Protein AF-A0A7Z9WMQ5-F1 (afdb_monomer_lite)

Structure (mmCIF, N/CA/C/O backbone):
data_AF-A0A7Z9WMQ5-F1
#
_entry.id   AF-A0A7Z9WMQ5-F1
#
loop_
_atom_site.group_PDB
_atom_site.id
_atom_site.type_symbol
_atom_site.label_atom_id
_atom_site.label_alt_id
_atom_site.label_comp_id
_atom_site.label_asym_id
_atom_site.label_entity_id
_atom_site.label_seq_id
_atom_site.pdbx_PDB_ins_code
_atom_site.Cartn_x
_atom_site.Cartn_y
_atom_site.Cartn_z
_atom_site.occupancy
_atom_site.B_iso_or_equiv
_atom_site.auth_seq_id
_atom_site.auth_comp_id
_atom_site.auth_asym_id
_atom_site.auth_atom_id
_atom_site.pdbx_PDB_model_num
ATOM 1 N N . MET A 1 1 ? 16.802 10.548 -3.580 1.00 78.75 1 MET A N 1
ATOM 2 C CA . MET A 1 1 ? 17.086 9.142 -3.954 1.00 78.75 1 MET A CA 1
ATOM 3 C C . MET A 1 1 ? 15.826 8.424 -4.421 1.00 78.75 1 MET A C 1
ATOM 5 O O . MET A 1 1 ? 15.826 7.990 -5.559 1.00 78.75 1 MET A O 1
ATOM 9 N N . TYR A 1 2 ? 14.739 8.397 -3.637 1.00 86.44 2 TYR A N 1
ATOM 10 C CA . TYR A 1 2 ? 13.429 7.861 -4.057 1.00 86.44 2 TYR A CA 1
ATOM 11 C C . TYR A 1 2 ? 12.984 8.307 -5.463 1.00 86.44 2 TYR A C 1
ATOM 13 O O . TYR A 1 2 ? 12.773 7.477 -6.338 1.00 86.44 2 TYR A O 1
ATOM 21 N N . GLU A 1 3 ? 12.906 9.619 -5.711 1.00 88.69 3 GLU A N 1
ATOM 22 C CA . GLU A 1 3 ? 12.431 10.128 -7.007 1.00 88.69 3 GLU A CA 1
ATOM 23 C C . GLU A 1 3 ? 13.324 9.737 -8.184 1.00 88.69 3 GLU A C 1
ATOM 25 O O . GLU A 1 3 ? 12.835 9.624 -9.303 1.00 88.69 3 GLU A O 1
ATOM 30 N N . ALA A 1 4 ? 14.622 9.533 -7.946 1.00 92.06 4 ALA A N 1
ATOM 31 C CA . ALA A 1 4 ? 15.544 9.108 -8.991 1.00 92.06 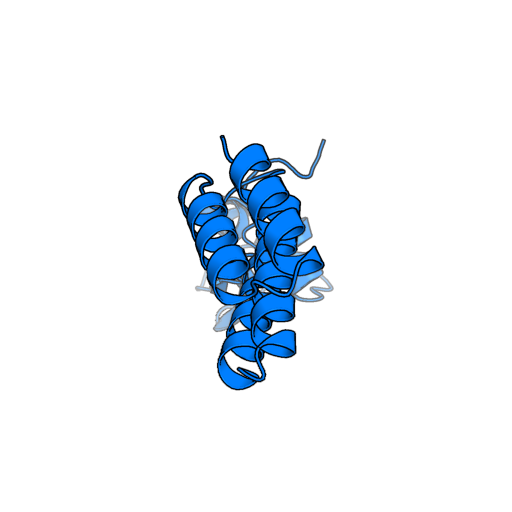4 ALA A CA 1
ATOM 32 C C . ALA A 1 4 ? 15.235 7.672 -9.428 1.00 92.06 4 ALA A C 1
ATOM 34 O O . ALA A 1 4 ? 15.175 7.413 -10.624 1.00 92.06 4 ALA A O 1
ATOM 35 N N . TYR A 1 5 ? 14.951 6.781 -8.473 1.00 94.19 5 TYR A N 1
ATOM 36 C CA . TYR A 1 5 ? 14.505 5.420 -8.764 1.00 94.19 5 TYR A CA 1
ATOM 37 C C . TYR A 1 5 ? 13.143 5.406 -9.466 1.00 94.19 5 TYR A C 1
ATOM 39 O O . TYR A 1 5 ? 12.983 4.720 -10.465 1.00 94.19 5 TYR A O 1
ATOM 47 N N . VAL A 1 6 ? 12.178 6.223 -9.030 1.00 94.25 6 VAL A N 1
ATOM 48 C CA . VAL A 1 6 ? 10.877 6.311 -9.723 1.00 94.25 6 VAL A CA 1
ATOM 49 C C . VAL A 1 6 ? 11.045 6.799 -11.165 1.00 94.25 6 VAL A C 1
ATOM 51 O O . VAL A 1 6 ? 10.539 6.160 -12.078 1.00 94.25 6 VAL A O 1
ATOM 54 N N . LYS A 1 7 ? 11.803 7.880 -11.391 1.00 96.44 7 LYS A N 1
ATOM 55 C CA . LYS A 1 7 ? 12.054 8.411 -12.743 1.00 96.44 7 LYS A CA 1
ATOM 56 C C . LYS A 1 7 ? 12.854 7.444 -13.619 1.00 96.44 7 LYS A C 1
ATOM 58 O O . LYS A 1 7 ? 12.588 7.355 -14.812 1.00 96.44 7 LYS A O 1
ATOM 63 N N . GLY A 1 8 ? 13.826 6.735 -13.044 1.00 96.19 8 GLY A N 1
ATOM 64 C CA . GLY A 1 8 ? 14.571 5.686 -13.739 1.00 96.19 8 GLY A CA 1
ATOM 65 C C . GLY A 1 8 ? 13.664 4.528 -14.147 1.00 96.19 8 GLY A C 1
ATOM 66 O O . GLY A 1 8 ? 13.732 4.074 -15.285 1.00 96.19 8 GLY A O 1
ATOM 67 N N . GLY A 1 9 ? 12.768 4.109 -13.250 1.00 96.75 9 GLY A N 1
ATOM 68 C CA . GLY A 1 9 ? 11.743 3.110 -13.538 1.00 96.75 9 GLY A CA 1
ATOM 69 C C . GLY A 1 9 ? 10.809 3.544 -14.665 1.00 96.75 9 GLY A C 1
ATOM 70 O O . GLY A 1 9 ? 10.641 2.796 -15.621 1.00 96.75 9 GLY A O 1
ATOM 71 N N . ASP A 1 10 ? 10.301 4.780 -14.613 1.00 97.31 10 ASP A N 1
ATOM 72 C CA . ASP A 1 10 ? 9.438 5.344 -15.660 1.00 97.31 10 ASP A CA 1
ATOM 73 C C . ASP A 1 10 ? 10.162 5.374 -17.023 1.00 97.31 10 ASP A C 1
ATOM 75 O O . ASP A 1 10 ? 9.596 4.982 -18.038 1.00 97.31 10 ASP A O 1
ATOM 79 N N . ALA A 1 11 ? 11.446 5.748 -17.062 1.00 97.50 11 ALA A N 1
ATOM 80 C CA . ALA A 1 11 ? 12.233 5.724 -18.297 1.00 97.50 11 ALA A CA 1
ATOM 81 C C . ALA A 1 11 ? 12.423 4.303 -18.864 1.00 97.50 11 ALA A C 1
ATOM 83 O O . ALA A 1 11 ? 12.347 4.096 -20.078 1.00 97.50 11 ALA A O 1
ATOM 84 N N . TYR A 1 12 ? 12.659 3.309 -18.003 1.00 97.38 12 TYR A N 1
ATOM 85 C CA . TYR A 1 12 ? 12.729 1.912 -18.434 1.00 97.38 12 TYR A CA 1
ATOM 86 C C . TYR A 1 12 ? 11.375 1.380 -18.907 1.00 97.38 12 TYR A C 1
ATOM 88 O O . TYR A 1 12 ? 11.329 0.636 -19.883 1.00 97.38 12 TYR A O 1
ATOM 96 N N . PHE A 1 13 ? 10.278 1.797 -18.277 1.00 96.75 13 PHE A N 1
ATOM 97 C CA . PHE A 1 13 ? 8.927 1.438 -18.697 1.00 96.75 13 PHE A CA 1
ATOM 98 C C . PHE A 1 13 ? 8.622 1.956 -20.110 1.00 96.75 13 PHE A C 1
ATOM 100 O O . PHE A 1 13 ? 8.246 1.177 -20.983 1.00 96.75 13 PHE A O 1
ATOM 107 N N . GLU A 1 14 ? 8.890 3.239 -20.371 1.00 97.06 14 GLU A N 1
ATOM 108 C CA . GLU A 1 14 ? 8.686 3.869 -21.688 1.00 97.06 14 GLU A CA 1
ATOM 109 C C . GLU A 1 14 ? 9.548 3.243 -22.798 1.00 97.06 14 GLU A C 1
ATOM 111 O O . GLU A 1 14 ? 9.197 3.276 -23.975 1.00 97.06 14 GLU A O 1
ATOM 116 N N . THR A 1 15 ? 10.686 2.644 -22.440 1.00 96.81 15 THR A N 1
ATOM 117 C CA . THR A 1 15 ? 11.576 1.955 -23.389 1.00 96.81 15 THR A CA 1
ATOM 118 C C . THR A 1 15 ? 11.289 0.454 -23.512 1.00 96.81 15 THR A C 1
ATOM 120 O O . THR A 1 15 ? 12.044 -0.259 -24.173 1.00 96.81 15 THR A O 1
ATOM 123 N N . GLY A 1 16 ? 10.214 -0.047 -22.894 1.00 95.12 16 GLY A N 1
ATOM 124 C CA . GLY A 1 16 ? 9.826 -1.463 -22.923 1.00 95.12 16 GLY A CA 1
ATOM 125 C C . GLY A 1 16 ? 10.694 -2.381 -22.056 1.00 95.12 16 GLY A C 1
ATOM 126 O O . GLY A 1 16 ? 10.575 -3.603 -22.120 1.00 95.12 16 GLY A O 1
ATOM 127 N N . SER A 1 17 ? 11.582 -1.819 -21.234 1.00 97.25 17 SER A N 1
ATOM 128 C CA . SER A 1 17 ? 12.479 -2.553 -20.333 1.00 97.25 17 SER A CA 1
ATOM 129 C C . SER A 1 17 ? 11.801 -2.812 -18.984 1.00 97.25 17 SER A C 1
ATOM 131 O O . SER A 1 17 ? 12.272 -2.379 -17.931 1.00 97.25 17 SER A O 1
ATOM 133 N N . TYR A 1 18 ? 10.665 -3.507 -19.015 1.00 95.19 18 TYR A N 1
ATOM 134 C CA . TYR A 1 18 ? 9.754 -3.629 -17.872 1.00 95.19 18 TYR A CA 1
ATOM 135 C C . TYR A 1 18 ? 10.380 -4.289 -16.634 1.00 95.19 18 TYR A C 1
ATOM 137 O O . TYR A 1 18 ? 10.108 -3.875 -15.512 1.00 95.19 18 TYR A O 1
ATOM 145 N N . GLU A 1 19 ? 11.273 -5.266 -16.809 1.00 93.19 19 GLU A N 1
ATOM 146 C CA . GLU A 1 19 ? 11.963 -5.926 -15.689 1.00 93.19 19 GLU A CA 1
ATOM 147 C C . GLU A 1 19 ? 12.871 -4.954 -14.918 1.00 93.19 19 GLU A C 1
ATOM 149 O O . GLU A 1 19 ? 12.850 -4.919 -13.684 1.00 93.19 19 GLU A O 1
ATOM 154 N N . LEU A 1 20 ? 13.610 -4.107 -15.645 1.00 95.50 20 LEU A N 1
ATOM 155 C CA . LEU A 1 20 ? 14.435 -3.049 -15.057 1.00 95.50 20 LEU A CA 1
ATOM 156 C C . LEU A 1 20 ? 13.567 -1.960 -14.421 1.00 95.50 20 LEU A C 1
ATOM 158 O O . LEU A 1 20 ? 13.921 -1.438 -13.363 1.00 95.50 20 LEU A O 1
ATOM 162 N N . ALA A 1 21 ? 12.410 -1.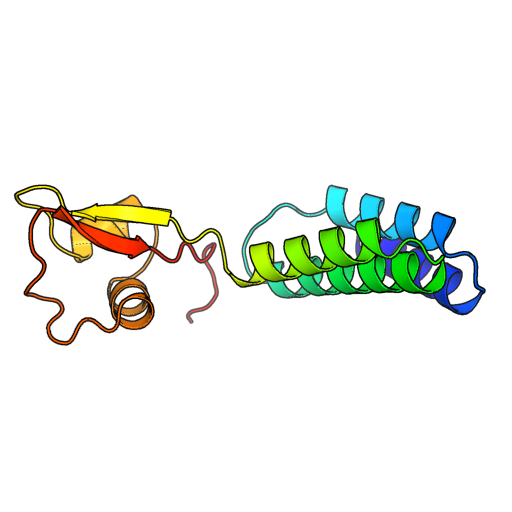648 -15.014 1.00 97.00 21 ALA A N 1
ATOM 163 C CA . ALA A 1 21 ? 11.445 -0.735 -14.409 1.00 97.00 21 ALA A CA 1
ATOM 164 C C . ALA A 1 21 ? 10.988 -1.247 -13.031 1.00 97.00 21 ALA A C 1
ATOM 166 O O . ALA A 1 21 ? 11.100 -0.525 -12.037 1.00 97.00 21 ALA A O 1
ATOM 167 N N . CYS A 1 22 ? 10.595 -2.523 -1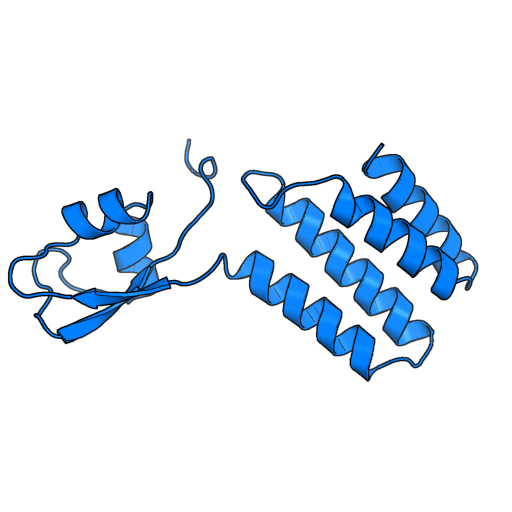2.939 1.00 94.38 22 CYS A N 1
ATOM 168 C CA . CYS A 1 22 ? 10.224 -3.172 -11.679 1.00 94.38 22 CYS A CA 1
ATOM 169 C C . CYS A 1 22 ? 11.362 -3.169 -10.644 1.00 94.38 22 CYS A C 1
ATOM 171 O O . CYS A 1 22 ? 11.132 -2.990 -9.447 1.00 94.38 22 CYS A O 1
ATOM 173 N N . GLU A 1 23 ? 12.616 -3.375 -11.054 1.00 95.25 23 GLU A N 1
ATOM 174 C CA . GLU A 1 23 ? 13.768 -3.263 -10.148 1.00 95.25 23 GLU A CA 1
ATOM 175 C C . GLU A 1 23 ? 13.892 -1.867 -9.538 1.00 95.25 23 GLU A C 1
ATOM 177 O O . GLU A 1 23 ? 14.025 -1.737 -8.317 1.00 95.25 23 GLU A O 1
ATOM 182 N N . GLN A 1 24 ? 13.780 -0.831 -10.368 1.00 96.00 24 GLN A N 1
ATOM 183 C CA . GLN A 1 24 ? 13.851 0.556 -9.921 1.00 96.00 24 GLN A CA 1
ATOM 184 C C . GLN A 1 24 ? 12.681 0.909 -8.991 1.00 96.00 24 GLN A C 1
ATOM 186 O O . GLN A 1 24 ? 12.889 1.502 -7.932 1.00 96.00 24 GLN A O 1
ATOM 191 N N . TYR A 1 25 ? 11.453 0.493 -9.314 1.00 95.12 25 TYR A N 1
ATOM 192 C CA . TYR A 1 25 ? 10.293 0.723 -8.448 1.00 95.12 25 TYR A CA 1
ATOM 193 C C . TYR A 1 25 ? 10.427 0.022 -7.093 1.00 95.12 25 TYR A C 1
ATOM 195 O O . TYR A 1 25 ? 10.155 0.630 -6.055 1.00 95.12 25 TYR A O 1
ATOM 203 N N . ARG A 1 26 ? 10.938 -1.214 -7.058 1.00 91.94 26 ARG A N 1
ATOM 204 C CA . ARG A 1 26 ? 11.219 -1.921 -5.797 1.00 91.94 26 ARG A CA 1
ATOM 205 C C . ARG A 1 26 ? 12.290 -1.221 -4.964 1.00 91.94 26 ARG A C 1
ATOM 207 O O . ARG A 1 26 ? 12.139 -1.133 -3.748 1.00 91.94 26 ARG A O 1
ATOM 214 N N . GLN A 1 27 ? 13.335 -0.688 -5.594 1.00 91.94 27 GLN A N 1
ATOM 215 C CA . GLN A 1 27 ? 14.347 0.119 -4.906 1.00 91.94 27 GLN A CA 1
ATOM 216 C C . GLN A 1 27 ? 13.753 1.421 -4.355 1.00 91.94 27 GLN A C 1
ATOM 218 O O . GLN A 1 27 ? 14.063 1.799 -3.227 1.00 91.94 27 GLN A O 1
ATOM 223 N N . ALA A 1 28 ? 12.843 2.075 -5.085 1.00 91.25 28 ALA A N 1
ATOM 224 C CA . ALA A 1 28 ? 12.119 3.239 -4.575 1.00 91.25 28 ALA A CA 1
ATOM 225 C C . ALA A 1 28 ? 11.289 2.887 -3.327 1.00 91.25 28 ALA A C 1
ATOM 227 O O . ALA A 1 28 ? 11.359 3.602 -2.328 1.00 91.25 28 ALA A O 1
ATOM 228 N N . LEU A 1 29 ? 10.556 1.769 -3.355 1.00 86.44 29 LEU A N 1
ATOM 229 C CA . LEU A 1 29 ? 9.739 1.303 -2.227 1.00 86.44 29 LEU A CA 1
ATOM 230 C C . LEU A 1 29 ? 10.574 0.934 -0.992 1.00 86.44 29 LEU A C 1
ATOM 232 O O . LEU A 1 29 ? 10.117 1.142 0.123 1.00 86.44 29 LEU A O 1
ATOM 236 N N . GLN A 1 30 ? 11.804 0.440 -1.163 1.00 86.00 30 GLN A N 1
ATOM 237 C CA . GLN A 1 30 ? 12.716 0.156 -0.043 1.00 86.00 30 GLN A CA 1
ATOM 238 C C . GLN A 1 30 ? 13.210 1.418 0.679 1.00 86.00 30 GLN A C 1
ATOM 240 O O . GLN A 1 30 ? 13.656 1.336 1.821 1.00 86.00 30 GLN A O 1
ATOM 245 N N . LEU A 1 31 ? 13.169 2.577 0.015 1.00 80.31 31 LEU A N 1
ATOM 246 C CA . LEU A 1 31 ? 13.697 3.837 0.542 1.00 80.31 31 LEU A CA 1
ATOM 247 C C . LEU A 1 31 ? 12.674 4.667 1.321 1.00 80.31 31 LEU A C 1
ATOM 249 O O . LEU A 1 31 ? 13.069 5.660 1.932 1.00 80.31 31 LEU A O 1
ATOM 253 N N . ARG A 1 32 ? 11.388 4.301 1.295 1.00 71.25 32 ARG A N 1
ATOM 254 C CA . ARG A 1 32 ? 10.347 4.930 2.119 1.00 71.25 32 ARG A CA 1
ATOM 255 C C . ARG A 1 32 ? 9.825 3.949 3.158 1.00 71.25 32 ARG A C 1
ATOM 257 O O . ARG A 1 32 ? 9.607 2.778 2.864 1.00 71.25 32 ARG A O 1
ATOM 264 N N . GLY A 1 33 ? 9.593 4.455 4.365 1.00 57.75 33 GLY A N 1
ATOM 265 C CA . GLY A 1 33 ? 8.775 3.765 5.357 1.00 57.75 33 GLY A CA 1
ATOM 266 C C . GLY A 1 33 ? 7.287 3.910 5.028 1.00 57.75 33 GLY A C 1
ATOM 267 O O . GLY A 1 33 ? 6.887 4.777 4.253 1.00 57.75 33 GLY A O 1
ATOM 268 N N . TYR A 1 34 ? 6.454 3.063 5.626 1.00 50.78 34 TYR A N 1
ATOM 269 C CA . TYR A 1 34 ? 5.006 3.246 5.588 1.00 50.78 34 TYR A CA 1
ATOM 270 C C . TYR A 1 34 ? 4.606 4.280 6.652 1.00 50.78 34 TYR A C 1
ATOM 272 O O . TYR A 1 34 ? 4.670 3.976 7.841 1.00 50.78 34 TYR A O 1
ATOM 280 N N . GLY A 1 35 ? 4.226 5.499 6.243 1.00 44.59 35 GLY A N 1
ATOM 281 C CA . GLY A 1 35 ? 3.653 6.508 7.147 1.00 44.59 35 GLY A CA 1
ATOM 282 C C . GLY A 1 35 ? 3.467 7.914 6.545 1.00 44.59 35 GLY A C 1
ATOM 283 O O . GLY A 1 35 ? 4.330 8.392 5.818 1.00 44.59 35 GLY A O 1
ATOM 284 N N . GLY A 1 36 ? 2.353 8.587 6.864 1.00 57.12 36 GLY A N 1
ATOM 285 C CA . GLY A 1 36 ? 2.080 10.010 6.587 1.00 57.12 36 GLY A CA 1
ATOM 286 C C . GLY A 1 36 ? 1.699 10.366 5.138 1.00 57.12 36 GLY A C 1
ATOM 287 O O . GLY A 1 36 ? 1.198 9.522 4.384 1.00 57.12 36 GLY A O 1
ATOM 288 N N . ASP A 1 37 ? 2.004 11.615 4.738 1.00 55.44 37 ASP A N 1
ATOM 289 C CA . ASP A 1 37 ? 1.876 12.220 3.382 1.00 55.44 37 ASP A CA 1
ATOM 290 C C . ASP A 1 37 ? 2.500 11.379 2.249 1.00 55.44 37 ASP A C 1
ATOM 292 O O . ASP A 1 37 ? 2.296 11.596 1.051 1.00 55.44 37 ASP A O 1
ATOM 296 N N . GLU A 1 38 ? 3.283 10.377 2.631 1.00 59.91 38 GLU A N 1
ATOM 297 C CA . GLU A 1 38 ? 4.004 9.474 1.758 1.00 59.91 38 GLU A CA 1
ATOM 298 C C . GLU A 1 38 ? 3.148 8.339 1.189 1.00 59.91 38 GLU A C 1
ATOM 300 O O . GLU A 1 38 ? 3.514 7.743 0.171 1.00 59.91 38 GLU A O 1
ATOM 305 N N . THR A 1 39 ? 1.983 8.081 1.789 1.00 64.69 39 THR A N 1
ATOM 306 C CA . THR A 1 39 ? 1.050 7.018 1.384 1.00 64.69 39 THR A CA 1
ATOM 307 C C . THR A 1 39 ? 0.670 7.152 -0.092 1.00 64.69 39 THR A C 1
ATOM 309 O O . THR A 1 39 ? 0.772 6.194 -0.859 1.00 64.69 39 THR A O 1
ATOM 312 N N . GLY A 1 40 ? 0.340 8.367 -0.544 1.00 73.06 40 GLY A N 1
ATOM 313 C CA . GLY A 1 40 ? 0.002 8.622 -1.947 1.00 73.06 40 GLY A CA 1
ATOM 314 C C . GLY A 1 40 ? 1.169 8.377 -2.911 1.00 73.06 40 GLY A C 1
ATOM 315 O O . GLY A 1 40 ? 0.951 7.990 -4.060 1.00 73.06 40 GLY A O 1
ATOM 316 N N . ALA A 1 41 ? 2.413 8.567 -2.466 1.00 80.69 41 ALA A N 1
ATOM 317 C CA . ALA A 1 41 ? 3.595 8.300 -3.278 1.00 80.69 41 ALA A CA 1
ATOM 318 C C . ALA A 1 41 ? 3.868 6.791 -3.393 1.00 80.69 41 ALA A C 1
ATOM 320 O O . ALA A 1 41 ? 4.094 6.302 -4.498 1.00 80.69 41 ALA A O 1
ATOM 321 N N . VAL A 1 42 ? 3.768 6.054 -2.282 1.00 82.62 42 VAL A N 1
ATOM 322 C CA . VAL A 1 42 ? 3.953 4.593 -2.229 1.00 82.62 42 VAL A CA 1
ATOM 323 C C . VAL A 1 42 ? 2.910 3.871 -3.083 1.00 82.62 42 VAL A C 1
ATOM 325 O O . VAL A 1 42 ? 3.256 3.003 -3.884 1.00 82.62 42 VAL A O 1
ATOM 328 N N . VAL A 1 43 ? 1.643 4.281 -2.991 1.00 87.12 43 VAL A N 1
ATOM 329 C CA . VAL A 1 43 ? 0.547 3.731 -3.805 1.00 87.12 43 VAL A CA 1
ATOM 330 C C . VAL A 1 43 ? 0.830 3.900 -5.294 1.00 87.12 43 VAL A C 1
ATOM 332 O O . VAL A 1 43 ? 0.717 2.938 -6.048 1.00 87.12 43 VAL A O 1
ATOM 335 N N . LYS A 1 44 ? 1.255 5.097 -5.723 1.00 90.81 44 LYS A N 1
ATOM 336 C CA . LYS A 1 44 ? 1.600 5.358 -7.130 1.00 90.81 44 LYS A CA 1
ATOM 337 C C . LYS A 1 44 ? 2.718 4.446 -7.625 1.00 90.81 44 LYS A C 1
ATOM 339 O O . LYS A 1 44 ? 2.682 4.031 -8.776 1.00 90.81 44 LYS A O 1
ATOM 344 N N . VAL A 1 45 ? 3.705 4.134 -6.786 1.00 93.31 45 VAL A N 1
ATOM 345 C CA . VAL A 1 45 ? 4.802 3.236 -7.178 1.00 93.31 45 VAL A CA 1
ATOM 346 C C . VAL A 1 45 ? 4.339 1.787 -7.263 1.00 93.31 45 VAL A C 1
ATOM 348 O O . VAL A 1 45 ? 4.704 1.114 -8.218 1.00 93.31 45 VAL A O 1
ATOM 351 N N . TYR A 1 46 ? 3.484 1.318 -6.351 1.00 93.62 46 TYR A N 1
ATOM 352 C CA . TYR A 1 46 ? 2.874 -0.009 -6.487 1.00 93.62 46 TYR A CA 1
ATOM 353 C C . TYR A 1 46 ? 2.020 -0.145 -7.749 1.00 93.62 46 TYR A C 1
ATOM 355 O O . TYR A 1 46 ? 2.043 -1.192 -8.388 1.00 93.62 46 TYR A O 1
ATOM 363 N N . VAL A 1 47 ? 1.287 0.905 -8.127 1.00 95.25 47 VAL A N 1
ATOM 364 C CA . VAL A 1 47 ? 0.525 0.917 -9.383 1.00 95.25 47 VAL A CA 1
ATOM 365 C C . VAL A 1 47 ? 1.468 0.844 -10.585 1.00 95.25 47 VAL A C 1
ATOM 367 O O . VAL A 1 47 ? 1.299 -0.046 -11.407 1.00 95.25 47 VAL A O 1
ATOM 370 N N . ARG A 1 48 ? 2.513 1.683 -10.635 1.00 96.69 48 ARG A N 1
ATOM 371 C CA . ARG A 1 48 ? 3.522 1.658 -11.711 1.00 96.69 48 ARG A CA 1
ATOM 372 C C . ARG A 1 48 ? 4.240 0.312 -11.842 1.00 96.69 48 ARG A C 1
ATOM 374 O O . ARG A 1 48 ? 4.449 -0.165 -12.950 1.00 96.69 48 ARG A O 1
ATOM 381 N N . ASP A 1 49 ? 4.594 -0.315 -10.721 1.00 96.56 49 ASP A N 1
ATOM 382 C CA . ASP A 1 49 ? 5.185 -1.659 -10.710 1.00 96.56 49 ASP A CA 1
ATOM 383 C C . ASP A 1 49 ? 4.188 -2.711 -11.219 1.00 96.56 49 ASP A C 1
ATOM 385 O O . ASP A 1 49 ? 4.545 -3.597 -11.992 1.00 96.56 49 ASP A O 1
ATOM 389 N N . GLY A 1 50 ? 2.910 -2.582 -10.845 1.00 96.94 50 GLY A N 1
ATOM 390 C CA . GLY A 1 50 ? 1.826 -3.402 -11.381 1.00 96.94 50 GLY A CA 1
ATOM 391 C C . GLY A 1 50 ? 1.666 -3.265 -12.896 1.00 96.94 50 GLY A C 1
ATOM 392 O O . GLY A 1 50 ? 1.577 -4.283 -13.581 1.00 96.94 50 GLY A O 1
ATOM 393 N N . ASP A 1 51 ? 1.706 -2.037 -13.416 1.00 97.75 51 ASP A N 1
ATOM 394 C CA . ASP A 1 51 ? 1.623 -1.746 -14.852 1.00 97.75 51 ASP A CA 1
ATOM 395 C C . ASP A 1 51 ? 2.823 -2.341 -15.602 1.00 97.75 51 ASP A C 1
ATOM 397 O O . ASP A 1 51 ? 2.650 -3.005 -16.621 1.00 97.75 51 ASP A O 1
ATOM 401 N N . ALA A 1 52 ? 4.036 -2.204 -15.057 1.00 97.06 52 ALA A N 1
ATOM 402 C CA . ALA A 1 52 ? 5.238 -2.823 -15.617 1.00 97.06 52 ALA A CA 1
ATOM 403 C C . ALA A 1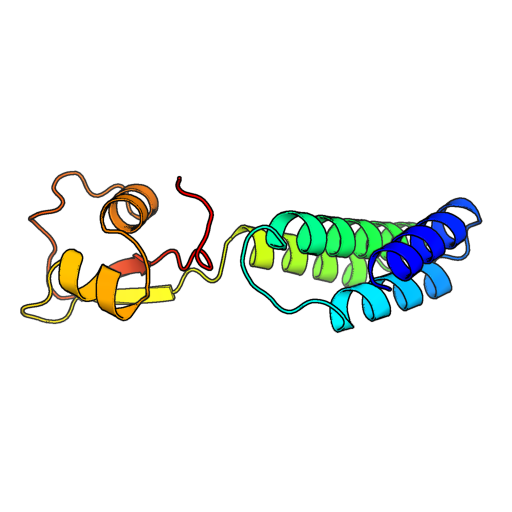 52 ? 5.118 -4.355 -15.693 1.00 97.06 52 ALA A C 1
ATOM 405 O O . ALA A 1 52 ? 5.428 -4.956 -16.723 1.00 97.06 52 ALA A O 1
ATOM 406 N N . TYR A 1 53 ? 4.597 -5.005 -14.647 1.00 97.12 53 TYR A N 1
ATOM 407 C CA . TYR A 1 53 ? 4.315 -6.441 -14.700 1.00 97.12 53 TYR A CA 1
ATOM 408 C C . TYR A 1 53 ? 3.214 -6.800 -15.700 1.00 97.12 53 TYR A C 1
ATOM 410 O O . TYR A 1 53 ? 3.284 -7.868 -16.311 1.00 97.12 53 TYR A O 1
ATOM 418 N N . PHE A 1 54 ? 2.197 -5.954 -15.863 1.00 96.88 54 PHE A N 1
ATOM 419 C CA . PHE A 1 54 ? 1.113 -6.186 -16.813 1.00 96.88 54 PHE A CA 1
ATOM 420 C C . PHE A 1 54 ? 1.628 -6.168 -18.256 1.00 96.88 54 PHE A C 1
ATOM 422 O O . PHE A 1 54 ? 1.362 -7.112 -19.003 1.00 96.88 54 PHE A O 1
ATOM 429 N N . GLU A 1 55 ? 2.426 -5.158 -18.611 1.00 96.31 55 GLU A N 1
ATOM 430 C CA . GLU A 1 55 ? 3.068 -5.044 -19.927 1.00 96.31 55 GLU A CA 1
ATOM 431 C C . GLU A 1 55 ? 4.067 -6.183 -20.188 1.00 96.31 55 GLU A C 1
ATOM 433 O O . GLU A 1 55 ? 4.173 -6.694 -21.302 1.00 96.31 55 GLU A O 1
ATOM 438 N N . ALA A 1 56 ? 4.725 -6.691 -19.142 1.00 94.00 56 ALA A N 1
ATOM 439 C CA . ALA A 1 56 ? 5.566 -7.888 -19.213 1.00 94.00 56 ALA A CA 1
ATOM 440 C C . ALA A 1 56 ? 4.778 -9.220 -19.287 1.00 94.00 56 ALA A C 1
ATOM 442 O O . ALA A 1 56 ? 5.366 -10.288 -19.115 1.00 94.00 56 ALA A O 1
ATOM 443 N N . ALA A 1 57 ? 3.452 -9.183 -19.480 1.00 95.88 57 ALA A N 1
ATOM 444 C CA . ALA A 1 57 ? 2.535 -10.333 -19.460 1.00 95.88 57 ALA A CA 1
ATOM 445 C C . ALA A 1 57 ? 2.547 -11.156 -18.149 1.00 95.88 57 ALA A C 1
ATOM 447 O O . ALA A 1 57 ? 2.034 -12.276 -18.077 1.00 95.88 57 ALA A O 1
ATOM 448 N N . ASN A 1 58 ? 3.073 -10.583 -17.065 1.00 96.00 58 ASN A N 1
ATOM 449 C CA . ASN A 1 58 ? 3.155 -11.184 -15.738 1.00 96.00 58 ASN A CA 1
ATOM 450 C C . ASN A 1 58 ? 1.921 -10.830 -14.894 1.00 96.00 58 ASN A C 1
ATOM 452 O O . ASN A 1 58 ? 2.019 -10.319 -13.775 1.00 96.00 58 ASN A O 1
ATOM 456 N N . TYR A 1 59 ? 0.731 -11.151 -15.407 1.00 95.38 59 TYR A N 1
ATOM 457 C CA . TYR A 1 59 ? -0.556 -10.708 -14.847 1.00 95.38 59 TYR A CA 1
ATOM 458 C C . TYR A 1 59 ? -0.772 -11.073 -13.373 1.00 95.38 59 TYR A C 1
ATOM 460 O O . TYR A 1 59 ? -1.392 -10.322 -12.622 1.00 95.38 59 TYR A O 1
ATOM 468 N N . ARG A 1 60 ? -0.238 -12.218 -12.931 1.00 94.62 60 ARG A N 1
ATOM 469 C CA . ARG A 1 60 ? -0.326 -12.645 -11.528 1.00 94.62 60 ARG A CA 1
ATOM 470 C C . ARG A 1 60 ? 0.405 -11.678 -10.594 1.00 94.62 60 ARG A C 1
ATOM 472 O O . ARG A 1 60 ? -0.118 -11.356 -9.532 1.00 94.62 60 ARG A O 1
ATOM 479 N N . LEU A 1 61 ? 1.603 -11.244 -10.983 1.00 92.31 61 LEU A N 1
ATOM 480 C CA . LEU A 1 61 ? 2.405 -10.304 -10.199 1.00 92.31 61 LEU A CA 1
ATOM 481 C C . LEU A 1 61 ? 1.822 -8.894 -10.287 1.00 92.31 61 LEU A C 1
ATOM 483 O O . LEU A 1 61 ? 1.744 -8.223 -9.263 1.00 92.31 61 LEU A O 1
ATOM 487 N N . ALA A 1 62 ? 1.308 -8.493 -11.454 1.00 95.25 62 ALA A N 1
ATOM 488 C CA . ALA A 1 62 ? 0.587 -7.230 -11.612 1.00 95.25 62 ALA A CA 1
ATOM 489 C C . ALA A 1 62 ? -0.585 -7.119 -10.621 1.00 95.25 62 ALA A C 1
ATOM 491 O O . ALA A 1 62 ? -0.666 -6.174 -9.836 1.00 95.25 62 ALA A O 1
ATOM 492 N N . ALA A 1 63 ? -1.439 -8.148 -10.569 1.00 91.56 63 ALA A N 1
ATOM 493 C CA . ALA A 1 63 ? -2.555 -8.212 -9.628 1.00 91.56 63 ALA A CA 1
ATOM 494 C C . ALA A 1 63 ? -2.100 -8.144 -8.159 1.00 91.56 63 ALA A C 1
ATOM 496 O O . ALA A 1 63 ? -2.777 -7.538 -7.328 1.00 91.56 63 ALA A O 1
ATOM 497 N N . GLU A 1 64 ? -0.950 -8.736 -7.828 1.00 90.25 64 GLU A N 1
ATOM 498 C CA . GLU A 1 64 ? -0.377 -8.651 -6.486 1.00 90.25 64 GLU A CA 1
ATOM 499 C C . GLU A 1 64 ? 0.046 -7.217 -6.135 1.00 90.25 64 GLU A C 1
ATOM 501 O O . GLU A 1 64 ? -0.281 -6.749 -5.042 1.00 90.25 64 GLU A O 1
ATOM 506 N N . GLN A 1 65 ? 0.704 -6.497 -7.050 1.00 90.88 65 GLN A N 1
ATOM 507 C CA . GLN A 1 65 ? 1.116 -5.110 -6.807 1.00 90.88 65 GLN A CA 1
ATOM 508 C C . GLN A 1 65 ? -0.079 -4.164 -6.694 1.00 90.88 65 GLN A C 1
ATOM 510 O O . GLN A 1 65 ? -0.130 -3.359 -5.765 1.00 90.88 65 GLN A O 1
ATOM 515 N N . TYR A 1 66 ? -1.103 -4.315 -7.538 1.00 92.50 66 TYR A N 1
ATOM 516 C CA . TYR A 1 66 ? -2.342 -3.547 -7.385 1.00 92.50 66 TYR A CA 1
ATOM 517 C C . TYR A 1 66 ? -3.030 -3.841 -6.051 1.00 92.50 66 TYR A C 1
ATOM 519 O O . TYR A 1 66 ? -3.510 -2.927 -5.380 1.00 92.50 66 TYR A O 1
ATOM 527 N N . ARG A 1 67 ? -3.032 -5.105 -5.605 1.00 86.56 67 ARG A N 1
ATOM 528 C CA . ARG A 1 67 ? -3.566 -5.458 -4.285 1.00 86.56 67 ARG A CA 1
ATOM 529 C C . ARG A 1 67 ? -2.777 -4.789 -3.161 1.00 86.56 67 ARG A C 1
ATOM 531 O O . ARG A 1 67 ? -3.392 -4.333 -2.202 1.00 86.56 67 ARG A O 1
ATOM 538 N N . ARG A 1 68 ? -1.449 -4.699 -3.276 1.00 84.88 68 ARG A N 1
ATOM 539 C CA . ARG A 1 68 ? -0.597 -3.974 -2.319 1.00 84.88 68 ARG A CA 1
ATOM 540 C C . ARG A 1 68 ? -0.890 -2.476 -2.332 1.00 84.88 68 ARG A C 1
ATOM 542 O O . ARG A 1 68 ? -1.074 -1.910 -1.262 1.00 84.88 68 ARG A O 1
ATOM 549 N N . ALA A 1 69 ? -1.046 -1.857 -3.504 1.00 85.25 69 ALA A N 1
ATOM 550 C CA . ALA A 1 69 ? -1.468 -0.458 -3.624 1.00 85.25 69 ALA A CA 1
ATOM 551 C C . ALA A 1 69 ? -2.796 -0.208 -2.888 1.00 85.25 69 ALA A C 1
ATOM 553 O O . ALA A 1 69 ? -2.911 0.729 -2.102 1.00 85.25 69 ALA A O 1
ATOM 554 N N . LEU A 1 70 ? -3.780 -1.091 -3.088 1.00 81.50 70 LEU A N 1
ATOM 555 C CA . LEU A 1 70 ? -5.071 -1.025 -2.404 1.00 81.50 70 LEU A CA 1
ATOM 556 C C . LEU A 1 70 ? -4.957 -1.271 -0.898 1.00 81.50 70 LEU A C 1
ATOM 558 O O . LEU A 1 70 ? -5.683 -0.651 -0.133 1.00 81.50 70 LEU A O 1
ATOM 562 N N . GLN A 1 71 ? -4.068 -2.159 -0.460 1.00 72.06 71 GLN A N 1
ATOM 563 C CA . GLN A 1 71 ? -3.832 -2.417 0.959 1.00 72.06 71 GLN A CA 1
ATOM 564 C C . GLN A 1 71 ? -3.198 -1.204 1.653 1.00 72.06 71 GLN A C 1
ATOM 566 O O . GLN A 1 71 ? -3.599 -0.865 2.761 1.00 72.06 71 GLN A O 1
ATOM 571 N N . VAL A 1 72 ? -2.268 -0.523 0.980 1.00 73.75 72 VAL A N 1
ATOM 572 C CA . VAL A 1 72 ? -1.669 0.728 1.462 1.00 73.75 72 VAL A CA 1
ATOM 573 C C . VAL A 1 72 ? -2.709 1.851 1.498 1.00 73.75 72 VAL A C 1
ATOM 575 O O . VAL A 1 72 ? -2.782 2.572 2.486 1.00 73.75 72 VAL A O 1
ATOM 578 N N . LEU A 1 73 ? -3.563 1.966 0.471 1.00 70.44 73 LEU A N 1
ATOM 579 C CA . LEU A 1 73 ? -4.678 2.926 0.454 1.00 70.44 73 LEU A CA 1
ATOM 580 C C . LEU A 1 73 ? -5.704 2.671 1.556 1.00 70.44 73 LEU A C 1
ATOM 582 O O . LEU A 1 73 ? -6.253 3.616 2.109 1.00 70.44 73 LEU A O 1
ATOM 586 N N . LYS A 1 74 ? -5.977 1.401 1.857 1.00 67.50 74 LYS A N 1
ATOM 587 C CA . LYS A 1 74 ? -6.919 1.006 2.905 1.00 67.50 74 LYS A CA 1
ATOM 588 C C . LYS A 1 74 ? -6.346 1.137 4.315 1.00 67.50 74 LYS A C 1
ATOM 590 O O . LYS A 1 74 ? -7.085 0.842 5.239 1.00 67.50 74 LYS A O 1
ATOM 595 N N . GLY A 1 75 ? -5.084 1.563 4.468 1.00 59.62 75 GLY A N 1
ATOM 596 C CA . GLY A 1 75 ? -4.464 1.926 5.746 1.00 59.62 75 GLY A CA 1
ATOM 597 C C . GLY A 1 75 ? -4.785 0.945 6.869 1.00 59.62 75 GLY A C 1
ATOM 598 O O . GLY A 1 75 ? -5.658 1.238 7.670 1.00 59.62 75 GLY A O 1
ATOM 599 N N . GLU A 1 76 ? -4.134 -0.226 6.864 1.00 59.44 76 GLU A N 1
ATOM 600 C CA . GLU A 1 76 ? -4.270 -1.306 7.862 1.00 59.44 76 GLU A CA 1
ATOM 601 C C . GLU A 1 76 ? -5.537 -1.235 8.731 1.00 59.44 76 GLU A C 1
ATOM 603 O O . GLU A 1 76 ? -5.484 -0.904 9.903 1.00 59.44 76 GLU A O 1
ATOM 608 N N . GLU A 1 77 ? -6.705 -1.552 8.182 1.00 65.75 77 GLU A N 1
ATOM 609 C CA . GLU A 1 77 ? -7.922 -1.655 8.987 1.00 65.75 77 GLU A CA 1
ATOM 610 C C . GLU A 1 77 ? -7.744 -2.709 10.096 1.00 65.75 77 GLU A C 1
ATOM 612 O O . GLU A 1 77 ? -7.800 -3.920 9.850 1.00 65.75 77 GLU A O 1
ATOM 617 N N . ILE A 1 78 ? -7.530 -2.264 11.336 1.00 77.62 78 ILE A N 1
ATOM 618 C CA . ILE A 1 78 ? -7.434 -3.163 12.484 1.00 77.62 78 ILE A CA 1
ATOM 619 C C . ILE A 1 78 ? -8.852 -3.535 12.891 1.00 77.62 78 ILE A C 1
ATOM 621 O O . ILE A 1 78 ? -9.675 -2.675 13.189 1.00 77.62 78 ILE A O 1
ATOM 625 N N . VAL A 1 79 ? -9.151 -4.830 12.952 1.00 87.25 79 VAL A N 1
ATOM 626 C CA . VAL A 1 79 ? -10.427 -5.290 13.502 1.00 87.25 79 VAL A CA 1
ATOM 627 C C . VAL A 1 79 ? -10.302 -5.408 15.017 1.00 87.25 79 VAL A C 1
ATOM 629 O O . VAL A 1 79 ? -9.545 -6.238 15.521 1.00 87.25 79 VAL A O 1
ATOM 632 N N . HIS A 1 80 ? -11.076 -4.607 15.740 1.00 89.94 80 HIS A N 1
ATOM 633 C CA . HIS A 1 80 ? -11.159 -4.629 17.193 1.00 89.94 80 HIS A CA 1
ATOM 634 C C . HIS A 1 80 ? -12.550 -5.098 17.637 1.00 89.94 80 HIS A C 1
ATOM 636 O O . HIS A 1 80 ? -13.565 -4.580 17.178 1.00 89.94 80 HIS A O 1
ATOM 642 N N . PHE A 1 81 ? -12.607 -6.073 18.544 1.00 94.12 81 PHE A N 1
ATOM 643 C CA . PHE A 1 81 ? -13.853 -6.470 19.201 1.00 94.12 81 PHE A CA 1
ATOM 644 C C . PHE A 1 81 ? -13.946 -5.762 20.546 1.00 94.12 81 PHE A C 1
ATOM 646 O O . PHE A 1 81 ? -13.119 -6.025 21.421 1.00 94.12 81 PHE A O 1
ATOM 653 N N . VAL A 1 82 ? -14.954 -4.902 20.696 1.00 94.44 82 VAL A N 1
ATOM 654 C CA . VAL A 1 82 ? -15.161 -4.077 21.894 1.00 94.44 82 VAL A CA 1
ATOM 655 C C . VAL A 1 82 ? -15.221 -4.965 23.133 1.00 94.44 82 VAL A C 1
ATOM 657 O O . VAL A 1 82 ? -16.038 -5.884 23.207 1.00 94.44 82 VAL A O 1
ATOM 660 N N . GLN A 1 83 ? -14.378 -4.699 24.122 1.00 94.69 83 GLN A N 1
ATOM 661 C CA . GLN A 1 83 ? -14.421 -5.392 25.404 1.00 94.69 83 GLN A CA 1
ATOM 662 C C . GLN A 1 83 ? -15.424 -4.724 26.359 1.00 94.69 83 GLN A C 1
ATOM 664 O O . GLN A 1 83 ? -15.726 -3.533 26.225 1.00 94.69 83 GLN A O 1
ATOM 669 N N . PRO A 1 84 ? -15.962 -5.460 27.351 1.00 94.88 84 PRO A N 1
ATOM 670 C CA . PRO A 1 84 ? -16.810 -4.866 28.379 1.00 94.88 84 PRO A CA 1
ATOM 671 C C . PRO A 1 84 ? -16.130 -3.670 29.064 1.00 94.88 84 PRO A C 1
ATOM 673 O O . PRO A 1 84 ? -15.039 -3.802 29.615 1.00 94.88 84 PRO A O 1
ATOM 676 N N . GLY A 1 85 ? -16.793 -2.510 29.043 1.00 91.31 85 GLY A N 1
ATOM 677 C CA . GLY A 1 85 ? -16.299 -1.269 29.652 1.00 91.31 85 GLY A CA 1
ATOM 678 C C . GLY A 1 85 ? -15.461 -0.369 28.735 1.00 91.31 85 GLY A C 1
ATOM 679 O O . GLY A 1 85 ? -15.085 0.720 29.166 1.00 91.31 85 GLY A O 1
ATOM 680 N N . GLU A 1 86 ? -15.186 -0.768 27.489 1.00 93.31 86 GLU A N 1
ATOM 681 C CA . GLU A 1 86 ? -14.542 0.115 26.509 1.00 93.31 86 GLU A CA 1
ATOM 682 C C . GLU A 1 86 ? -15.532 1.118 25.893 1.00 93.31 86 GLU A C 1
ATOM 684 O O . GLU A 1 86 ? -16.732 0.870 25.773 1.00 93.31 86 GLU A O 1
ATOM 689 N N . TYR A 1 87 ? -15.005 2.272 25.490 1.00 94.56 87 TYR A N 1
ATOM 690 C CA . TYR A 1 87 ? -15.716 3.332 24.775 1.00 94.56 87 TYR A CA 1
ATOM 691 C C . TYR A 1 87 ? -14.808 3.896 23.677 1.00 94.56 87 TYR A C 1
ATOM 693 O O . TYR A 1 87 ? -13.583 3.772 23.754 1.00 94.56 87 TYR A O 1
ATOM 701 N N . LEU A 1 88 ? -15.397 4.516 22.649 1.00 93.75 88 LEU A N 1
ATOM 702 C CA . LEU A 1 88 ? -14.680 4.880 21.419 1.00 93.75 88 LEU A CA 1
ATOM 703 C C . LEU A 1 88 ? -13.433 5.740 21.653 1.00 93.75 88 LEU A C 1
ATOM 705 O O . LEU A 1 88 ? -12.435 5.514 20.987 1.00 93.75 88 LEU A O 1
ATOM 709 N N . VAL A 1 89 ? -13.449 6.667 22.618 1.00 94.75 89 VAL A N 1
ATOM 710 C CA . VAL A 1 89 ? -12.280 7.512 22.942 1.00 94.75 89 VAL A CA 1
ATOM 711 C C . VAL A 1 89 ? -11.080 6.673 23.401 1.00 94.75 89 VAL A C 1
ATOM 713 O O . VAL A 1 89 ? -9.955 6.920 22.972 1.00 94.75 89 VAL A O 1
ATOM 716 N N . LEU A 1 90 ? -11.306 5.654 24.237 1.00 93.75 90 LEU A N 1
ATOM 717 C CA . LEU A 1 90 ? -10.242 4.769 24.717 1.00 93.75 90 LEU A CA 1
ATOM 718 C C . LEU A 1 90 ? -9.670 3.918 23.575 1.00 93.75 90 LEU A C 1
ATOM 720 O O . LEU A 1 90 ? -8.458 3.740 23.478 1.00 93.75 90 LEU A O 1
ATOM 724 N N . ILE A 1 91 ? -10.544 3.414 22.702 1.00 92.75 91 ILE A N 1
ATOM 725 C CA . ILE A 1 91 ? -10.157 2.621 21.530 1.00 92.75 91 ILE A CA 1
ATOM 726 C C . ILE A 1 91 ? -9.371 3.496 20.545 1.00 92.75 91 ILE A C 1
ATOM 728 O O . ILE A 1 91 ? -8.284 3.113 20.124 1.00 92.75 91 ILE A O 1
ATOM 732 N N . ALA A 1 92 ? -9.870 4.693 20.237 1.00 90.88 92 ALA A N 1
ATOM 733 C CA . ALA A 1 92 ? -9.207 5.664 19.372 1.00 90.88 92 ALA A CA 1
ATOM 734 C C . ALA A 1 92 ? -7.789 5.982 19.866 1.00 90.88 92 ALA A C 1
ATOM 736 O O . ALA A 1 92 ? -6.826 5.855 19.113 1.00 90.88 92 ALA A O 1
ATOM 737 N N . SER A 1 93 ? -7.647 6.272 21.163 1.00 88.06 93 SER A N 1
ATOM 738 C CA . SER A 1 93 ? -6.347 6.530 21.786 1.00 88.06 93 SER A CA 1
ATOM 739 C C . SER A 1 93 ? -5.408 5.321 21.720 1.00 88.06 93 SER A C 1
ATOM 741 O O . SER A 1 93 ? -4.230 5.484 21.412 1.00 88.06 93 SER A O 1
ATOM 743 N N . ARG A 1 94 ? -5.913 4.100 21.952 1.00 86.88 94 ARG A N 1
ATOM 744 C CA . ARG A 1 94 ? -5.117 2.861 21.874 1.00 86.88 94 ARG A CA 1
ATOM 745 C C . ARG A 1 94 ? -4.512 2.651 20.486 1.00 86.88 94 ARG A C 1
ATOM 747 O O . ARG A 1 94 ? -3.393 2.155 20.385 1.00 86.88 94 ARG A O 1
ATOM 754 N N . TYR A 1 95 ? -5.268 2.977 19.444 1.00 83.81 95 TYR A N 1
ATOM 755 C CA . TYR A 1 95 ? -4.882 2.743 18.055 1.00 83.81 95 TYR A CA 1
ATOM 756 C C . TYR A 1 95 ? -4.353 3.993 17.354 1.00 83.81 95 TYR A C 1
ATOM 758 O O . TYR A 1 95 ? -4.185 3.968 16.145 1.00 83.81 95 TYR A O 1
ATOM 766 N N . ASN A 1 96 ? -4.076 5.071 18.088 1.00 79.94 96 ASN A N 1
ATOM 767 C CA . ASN A 1 96 ? -3.602 6.333 17.526 1.00 79.94 96 ASN A CA 1
ATOM 768 C C . ASN A 1 96 ? -4.461 6.839 16.346 1.00 79.94 96 ASN A C 1
ATOM 770 O O . ASN A 1 96 ? -3.962 7.152 15.268 1.00 79.94 96 ASN A O 1
ATOM 774 N N . THR A 1 97 ? -5.778 6.860 16.547 1.00 85.19 97 THR A N 1
ATOM 775 C CA . THR A 1 97 ? -6.771 7.346 15.580 1.00 85.19 97 THR A CA 1
ATOM 776 C C . THR A 1 97 ? -7.785 8.256 16.279 1.00 85.19 97 THR A C 1
ATOM 778 O O . THR A 1 97 ? -7.658 8.532 17.474 1.00 85.19 97 THR A O 1
ATOM 781 N N . THR A 1 98 ? -8.803 8.733 15.563 1.00 89.62 98 THR A N 1
ATOM 782 C CA . THR A 1 98 ? -9.864 9.585 16.119 1.00 89.62 98 THR A CA 1
ATOM 783 C C . THR A 1 98 ? -11.191 8.844 16.245 1.00 89.62 98 THR A C 1
ATOM 785 O O . THR A 1 98 ? -11.454 7.849 15.563 1.00 89.62 98 THR A O 1
ATOM 788 N N . VAL A 1 99 ? -12.059 9.333 17.134 1.00 91.88 99 VAL A N 1
ATOM 789 C CA . VAL A 1 99 ? -13.415 8.787 17.283 1.00 91.88 99 VAL A CA 1
ATOM 790 C C . VAL A 1 99 ? -14.194 8.973 15.986 1.00 91.88 99 VAL A C 1
ATOM 792 O O . VAL A 1 99 ? -14.885 8.058 15.553 1.00 91.88 99 VAL A O 1
ATOM 795 N N . GLU A 1 100 ? -14.036 10.123 15.339 1.00 89.88 100 GLU A N 1
ATOM 796 C CA . GLU A 1 100 ? -14.678 10.479 14.078 1.00 89.88 100 GLU A CA 1
ATOM 797 C C . GLU A 1 100 ? -14.287 9.505 12.964 1.00 89.88 100 GLU A C 1
ATOM 799 O O . GLU A 1 100 ? -15.157 9.039 12.229 1.00 89.88 100 GLU A O 1
ATOM 804 N N . ALA A 1 101 ? -13.004 9.133 12.878 1.00 86.25 101 ALA A N 1
ATOM 805 C CA . ALA A 1 101 ? -12.528 8.161 11.901 1.00 86.25 101 ALA A CA 1
ATOM 806 C C . ALA A 1 101 ? -13.125 6.768 12.153 1.00 86.25 101 ALA A C 1
ATOM 808 O O . ALA A 1 101 ? -13.590 6.119 11.216 1.00 86.25 101 ALA A O 1
ATOM 809 N N . ILE A 1 102 ? -13.193 6.322 13.414 1.00 89.12 102 ILE A N 1
ATOM 810 C CA . ILE A 1 102 ? -13.832 5.044 13.768 1.00 89.12 102 ILE A CA 1
ATOM 811 C C . ILE A 1 102 ? -15.335 5.072 13.455 1.00 89.12 102 ILE A C 1
ATOM 813 O O . ILE A 1 102 ? -15.868 4.101 12.921 1.00 89.12 102 ILE A O 1
ATOM 817 N N . VAL A 1 103 ? -16.031 6.167 13.772 1.00 92.44 103 VAL A N 1
ATOM 818 C CA . VAL A 1 103 ? -17.469 6.324 13.501 1.00 92.44 103 VAL A CA 1
ATOM 819 C C . VAL A 1 103 ? -17.743 6.276 12.003 1.00 92.44 103 VAL A C 1
ATOM 821 O O . VAL A 1 103 ? -18.629 5.532 11.587 1.00 92.44 103 VAL A O 1
ATOM 824 N N . ALA A 1 104 ? -16.962 7.005 11.204 1.00 87.88 104 ALA A N 1
ATOM 825 C CA . ALA A 1 104 ? -17.079 7.015 9.750 1.00 87.88 104 ALA A CA 1
ATOM 826 C C . ALA A 1 104 ? -16.775 5.641 9.132 1.00 87.88 104 ALA A C 1
ATOM 828 O O . ALA A 1 104 ? -17.473 5.218 8.219 1.00 87.88 104 ALA A O 1
ATOM 829 N N . ALA A 1 105 ? -15.781 4.913 9.652 1.00 86.69 105 ALA A N 1
ATOM 830 C CA . ALA A 1 105 ? -15.413 3.587 9.150 1.00 86.69 105 ALA A CA 1
ATOM 831 C C . ALA A 1 105 ? -16.435 2.479 9.479 1.00 86.69 105 ALA A C 1
ATOM 833 O O . ALA A 1 105 ? -16.376 1.402 8.888 1.00 86.69 105 ALA A O 1
ATOM 834 N N . ASN A 1 106 ? -17.343 2.705 10.436 1.00 89.56 106 ASN A N 1
ATOM 835 C CA . ASN A 1 106 ? -18.287 1.690 10.926 1.00 89.56 106 ASN A CA 1
ATOM 836 C C . ASN A 1 106 ? -19.760 2.117 10.857 1.00 89.56 106 ASN A C 1
ATOM 838 O O . ASN A 1 106 ? -20.606 1.409 11.404 1.00 89.56 106 ASN A O 1
ATOM 842 N N . ASP A 1 107 ? -20.059 3.270 10.252 1.00 91.12 107 ASP A N 1
ATOM 843 C CA . ASP A 1 107 ? -21.408 3.840 10.153 1.00 91.12 107 ASP A CA 1
ATOM 844 C C . ASP A 1 107 ? -22.148 3.891 11.507 1.00 91.12 107 ASP A C 1
ATOM 846 O O . ASP A 1 107 ? -23.327 3.543 11.614 1.00 91.12 107 ASP A O 1
ATOM 850 N N . ILE A 1 108 ? -21.451 4.289 12.581 1.00 91.00 108 ILE A N 1
ATOM 851 C CA . ILE A 1 108 ? -22.012 4.265 13.944 1.00 91.00 108 ILE A CA 1
ATOM 852 C C . ILE A 1 108 ? -23.004 5.430 14.122 1.00 91.00 108 ILE A C 1
ATOM 854 O O . ILE A 1 108 ? -22.581 6.585 14.160 1.00 91.00 108 ILE A O 1
ATOM 858 N N . PRO A 1 109 ? -24.313 5.172 14.324 1.00 85.88 109 PRO A N 1
ATOM 859 C CA . PRO A 1 109 ? -25.317 6.235 14.415 1.00 85.88 109 PRO A CA 1
ATOM 860 C C . PRO A 1 109 ? -25.261 7.006 15.740 1.00 85.88 109 PRO A C 1
ATOM 862 O O . PRO A 1 109 ? -25.676 8.160 15.807 1.00 85.88 109 PRO A O 1
ATOM 865 N N . ASN A 1 110 ? -24.770 6.371 16.807 1.00 90.19 110 ASN A N 1
ATOM 866 C CA . ASN A 1 110 ? -24.593 6.996 18.112 1.00 90.19 110 ASN A CA 1
ATOM 867 C C . ASN A 1 110 ? -23.212 6.628 18.688 1.00 90.19 110 ASN A C 1
ATOM 869 O O . ASN A 1 110 ? -23.058 5.530 19.226 1.00 90.19 110 ASN A O 1
ATOM 873 N N . PRO A 1 111 ? -22.217 7.531 18.617 1.00 88.19 111 PRO A N 1
ATOM 874 C CA . PRO A 1 111 ? -20.857 7.279 19.105 1.00 88.19 111 PRO A CA 1
ATOM 875 C C . PRO A 1 111 ? -20.770 6.953 20.604 1.00 88.19 111 PRO A C 1
ATOM 877 O O . PRO A 1 111 ? -19.808 6.332 21.053 1.00 88.19 111 PRO A O 1
ATOM 880 N N . SER A 1 112 ? -21.769 7.353 21.396 1.00 89.25 112 SER A N 1
ATOM 881 C CA . SER A 1 112 ? -21.829 7.057 22.832 1.00 89.25 112 SER A CA 1
ATOM 882 C C . SER A 1 112 ? -22.402 5.671 23.147 1.00 89.25 112 SER A C 1
ATOM 884 O O . SER A 1 112 ? -22.427 5.284 24.313 1.00 89.25 112 SER A O 1
ATOM 886 N N . LEU A 1 113 ? -22.871 4.927 22.140 1.00 89.50 113 LEU A N 1
ATOM 887 C CA . LEU A 1 113 ? -23.508 3.625 22.312 1.00 89.50 113 LEU A CA 1
ATOM 888 C C . LEU A 1 113 ? -22.818 2.563 21.446 1.00 89.50 113 LEU A C 1
ATOM 890 O O . LEU A 1 113 ? -23.254 2.266 20.337 1.00 89.50 113 LEU A O 1
ATOM 894 N N . ILE A 1 114 ? -21.757 1.965 21.992 1.00 93.12 114 ILE A N 1
ATOM 895 C CA . ILE A 1 114 ? -21.130 0.746 21.461 1.00 93.12 114 ILE A CA 1
ATOM 896 C C . ILE A 1 114 ? -21.356 -0.421 22.425 1.00 93.12 114 ILE A C 1
ATOM 898 O O . ILE A 1 114 ? -21.480 -0.221 23.634 1.00 93.12 114 ILE A O 1
ATOM 902 N N . LEU A 1 115 ? -21.431 -1.642 21.898 1.00 94.00 115 LEU A N 1
ATOM 903 C CA . LEU A 1 115 ? -21.730 -2.842 22.684 1.00 94.00 115 LEU A CA 1
ATOM 904 C C . LEU A 1 115 ? -20.505 -3.745 22.810 1.00 94.00 115 LEU A C 1
ATOM 906 O O . LEU A 1 115 ? -19.739 -3.902 21.864 1.00 94.00 115 LEU A O 1
ATOM 910 N N . ALA A 1 116 ? -20.351 -4.406 23.957 1.00 94.00 116 ALA A N 1
ATOM 911 C CA . ALA A 1 116 ? -19.329 -5.436 24.111 1.00 94.00 116 ALA A CA 1
ATOM 912 C C . ALA A 1 116 ? -19.534 -6.562 23.078 1.00 94.00 116 ALA A C 1
ATOM 914 O O . ALA A 1 116 ? -20.658 -6.999 22.829 1.00 94.00 116 ALA A O 1
ATOM 915 N N . GLY A 1 117 ? -18.442 -7.020 22.469 1.00 91.56 117 GLY A N 1
ATOM 916 C CA . GLY A 1 117 ? -18.434 -7.972 21.359 1.00 91.56 117 GLY A CA 1
ATOM 917 C C . GLY A 1 117 ? -18.708 -7.350 19.987 1.00 91.56 117 GLY A C 1
ATOM 918 O O . GLY A 1 117 ? -18.609 -8.054 18.982 1.00 91.56 117 GLY A O 1
ATOM 919 N N . GLN A 1 118 ? -19.016 -6.051 19.904 1.00 94.69 118 GLN A N 1
ATOM 920 C CA . GLN A 1 118 ? -19.181 -5.367 18.624 1.00 94.69 118 GLN A CA 1
ATOM 921 C C . GLN A 1 118 ? -17.857 -5.360 17.856 1.00 94.69 118 GLN A C 1
ATOM 923 O O . GLN A 1 118 ? -16.812 -4.989 18.390 1.00 94.69 118 GLN A O 1
ATOM 928 N N . ARG A 1 119 ? -17.910 -5.766 16.585 1.00 93.31 119 ARG A N 1
ATOM 929 C CA . ARG A 1 119 ? -16.779 -5.680 15.661 1.00 93.31 119 ARG A CA 1
ATOM 930 C C . ARG A 1 119 ? -16.652 -4.243 15.163 1.00 93.31 119 ARG A C 1
ATOM 932 O O . ARG A 1 119 ? -17.576 -3.752 14.522 1.00 93.31 119 ARG A O 1
ATOM 939 N N . LEU A 1 120 ? -15.504 -3.622 15.403 1.00 92.38 120 LEU A N 1
ATOM 940 C CA . LEU A 1 120 ? -15.140 -2.312 14.881 1.00 92.38 120 LEU A CA 1
ATOM 941 C C . LEU A 1 120 ? -13.948 -2.428 13.932 1.00 92.38 120 LEU A C 1
ATOM 943 O O . LEU A 1 120 ? -12.971 -3.118 14.216 1.00 92.38 120 LEU A O 1
ATOM 947 N N . VAL A 1 121 ? -14.044 -1.740 12.805 1.00 90.06 121 VAL A N 1
ATOM 948 C CA . VAL A 1 121 ? -12.943 -1.441 11.895 1.00 90.06 121 VAL A CA 1
ATOM 949 C C . VAL A 1 121 ? -12.260 -0.179 12.400 1.00 90.06 121 VAL A C 1
ATOM 951 O O . VAL A 1 121 ? -12.877 0.879 12.467 1.00 90.06 121 VAL A O 1
ATOM 954 N N . ILE A 1 122 ? -11.003 -0.289 12.798 1.00 86.81 122 ILE A N 1
ATOM 955 C CA . ILE A 1 122 ? -10.232 0.8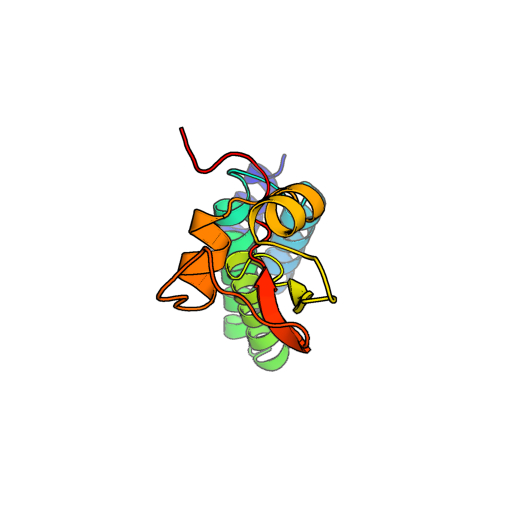25 13.326 1.00 86.81 122 ILE A CA 1
ATOM 956 C C . ILE A 1 122 ? -9.282 1.298 12.227 1.00 86.81 122 ILE A C 1
ATOM 958 O O . ILE A 1 122 ? -8.313 0.593 11.930 1.00 86.81 122 ILE A O 1
ATOM 962 N N . PRO A 1 123 ? -9.554 2.453 11.598 1.00 79.88 123 PRO A N 1
ATOM 963 C CA . PRO A 1 123 ? -8.637 3.019 10.625 1.00 79.88 123 PRO A CA 1
ATOM 964 C C . PRO A 1 123 ? -7.399 3.531 11.360 1.00 79.88 123 PRO A C 1
ATOM 966 O O . PRO A 1 123 ? -7.491 4.465 12.159 1.00 79.88 123 PRO A O 1
ATOM 969 N N . VAL A 1 124 ? -6.240 2.937 11.091 1.00 70.62 124 VAL A N 1
ATOM 970 C CA . VAL A 1 124 ? -4.950 3.526 11.467 1.00 70.62 124 VAL A CA 1
ATOM 971 C C . VAL A 1 124 ? -4.462 4.366 10.301 1.00 70.62 124 VAL A C 1
ATOM 973 O O . VAL A 1 124 ? -3.798 3.896 9.380 1.00 70.62 124 VAL A O 1
ATOM 976 N N . THR A 1 125 ? -4.820 5.643 10.324 1.00 61.16 125 THR A N 1
ATOM 977 C CA . THR A 1 125 ? -4.150 6.632 9.485 1.00 61.16 125 THR A CA 1
ATOM 978 C C . THR A 1 125 ? -2.821 6.972 10.146 1.00 61.16 125 THR A C 1
ATOM 980 O O . THR A 1 125 ? -2.836 7.446 11.283 1.00 61.16 125 THR A O 1
ATOM 983 N N . PRO A 1 126 ? -1.672 6.754 9.490 1.00 50.84 126 PRO A N 1
ATOM 984 C CA . PRO A 1 126 ? -0.419 7.258 10.021 1.00 50.84 126 PRO A CA 1
ATOM 985 C C . PRO A 1 126 ? -0.504 8.791 10.074 1.00 50.84 126 PRO A C 1
ATOM 987 O O . PRO A 1 126 ? -0.796 9.423 9.061 1.00 50.84 126 PRO A O 1
ATOM 990 N N . GLU A 1 127 ? -0.337 9.337 11.280 1.00 41.38 127 GLU A N 1
ATOM 991 C CA . GLU A 1 127 ? -0.437 10.754 11.661 1.00 41.38 127 GLU A CA 1
ATOM 992 C C . GLU A 1 127 ? -0.106 11.751 10.534 1.00 41.38 127 GLU A C 1
ATOM 994 O O . GLU A 1 127 ? 0.962 11.680 9.925 1.00 41.38 127 GLU A O 1
ATOM 999 N N . GLY A 1 128 ? -1.011 12.714 10.299 1.00 45.03 128 GLY A N 1
ATOM 1000 C CA . GLY A 1 128 ? -0.720 13.916 9.503 1.00 45.03 128 GLY A CA 1
ATOM 1001 C C . GLY A 1 128 ? -1.806 14.415 8.541 1.00 45.03 128 GLY A C 1
ATOM 1002 O O . GLY A 1 128 ? -1.640 15.485 7.976 1.00 45.03 128 GLY A O 1
ATOM 1003 N N . ALA A 1 129 ? -2.921 13.706 8.344 1.00 45.19 129 ALA A N 1
ATOM 1004 C CA . ALA A 1 129 ? -3.942 14.095 7.355 1.00 45.19 129 ALA A CA 1
ATOM 1005 C C . ALA A 1 129 ? -5.081 14.972 7.918 1.00 45.19 129 ALA A C 1
ATOM 1007 O O . ALA A 1 129 ? -6.227 14.854 7.480 1.00 45.19 129 ALA A O 1
ATOM 1008 N N . GLY A 1 130 ? -4.802 15.815 8.910 1.00 47.62 130 GLY A N 1
ATOM 1009 C CA . GLY A 1 130 ? -5.856 16.579 9.569 1.00 47.62 130 GLY A CA 1
ATOM 1010 C C . GLY A 1 130 ? -5.365 17.777 10.355 1.00 47.62 130 GLY A C 1
ATOM 1011 O O . GLY A 1 130 ? -5.619 17.819 11.551 1.00 47.62 130 GLY A O 1
ATOM 1012 N N . GLU A 1 131 ? -4.719 18.728 9.679 1.00 34.56 131 GLU A N 1
ATOM 1013 C CA . GLU A 1 131 ? -4.843 20.165 9.975 1.00 34.56 131 GLU A CA 1
ATOM 1014 C C . GLU A 1 131 ? -4.884 20.968 8.669 1.00 34.56 131 GLU A C 1
ATOM 1016 O O . GLU A 1 131 ? -4.066 20.678 7.764 1.00 34.56 131 GLU A O 1
#

Foldseek 3Di:
DLVVLQVQLVVCVVVLVLVSSLVSLVVSLVVDDLADPCLVVNLVSLQSNLVSCVSVVVNVVSVVSNVVSVCSVQAPFDKDFAAPPDALVVVCVVLVHDLVQQCVQPVPPDRRDDDGRDITGHHRHHPDPDD

pLDDT: mean 85.45, std 14.36, range [34.56, 97.75]

Sequence (131 aa):
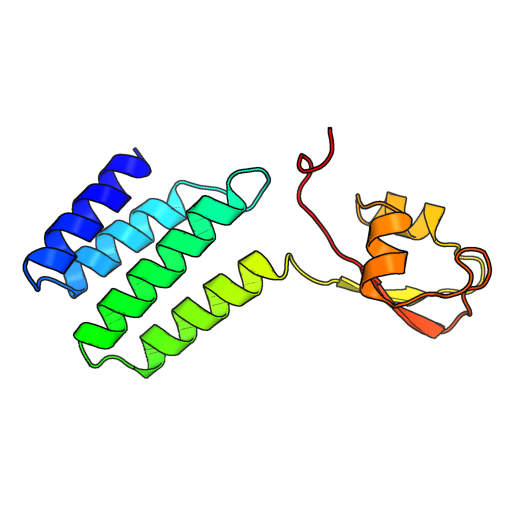MYEAYVKGGDAYFETGSYELACEQYRQALQLRGYGGDETGAVVKVYVRDGDAYFEAANYRLAAEQYRRALQVLKGEEIVHFVQPGEYLVLIASRYNTTVEAIVAANDIPNPSLILAGQRLVIPVTPEGAGE

Secondary structure (DSSP, 8-state):
-HHHHHHHHHHHHHTT-HHHHHHHHHHHHHTS-S-GGGHHHHHHHHHHHHHHHHHTT-HHHHHHHHHHHHHHHTT--EEEEPPTT--HHHHHHHTT--HHHHHHHHT-S-TT---TT-EEEE----S-S--

Radius of gyration: 19.02 Å; chains: 1; bounding box: 42×33×53 Å